Protein AF-A0A3D1CTZ8-F1 (afdb_monomer_lite)

Radius of gyration: 15.52 Å; chains: 1; bounding box: 36×30×38 Å

Secondary structure (DSSP, 8-state):
-HHHHHTTT-EEEES---TTS----HHHHHHH-S--GGGTTSSSHHHHHHHHHHHTT--EEEETT--------SS--TT-HHHHHHHHHHHHHHHHHHTS------PPP-

Foldseek 3Di:
DVFLVVQPPHKDWDLFDDPPDDDDDPVLCVVQPAFDCVLPLDDCSRVVSSVSCVVVVHIDIDRRNDDDDDPPDPSDPPPDPVNVVSNVVSQVVNCVVVVHHDDDDDDDDD

pLDDT: mean 92.41, std 7.87, range [59.47, 98.31]

Sequence (110 aa):
ADYTYAHWGETLELRNIAAFAWIVTKKIYQKLGGFDERFGKGLFEDDDYCFRVKKAGLSIFCAEDVFIHHYGGASTNWGSPEFQALFNKNKAEFEKKWQTKWIPHQYRKK

Structure (mmCIF, N/CA/C/O backbone):
data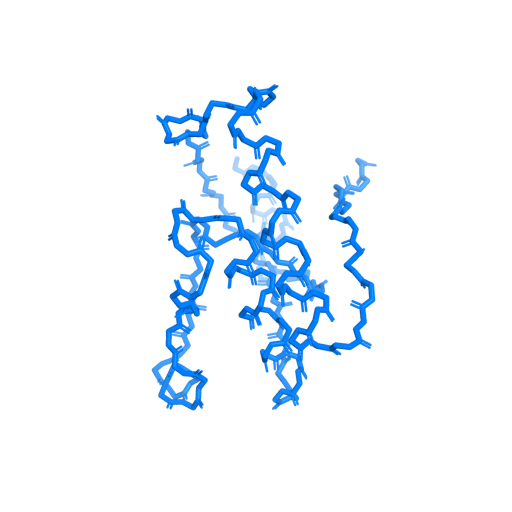_AF-A0A3D1CTZ8-F1
#
_entry.id   AF-A0A3D1CTZ8-F1
#
loop_
_atom_site.group_PDB
_atom_site.id
_atom_site.type_symbol
_atom_site.label_atom_id
_atom_site.label_alt_id
_atom_site.label_comp_id
_atom_site.label_asym_id
_atom_site.label_entity_id
_atom_site.label_seq_id
_atom_site.pdbx_PDB_ins_code
_atom_site.Cartn_x
_atom_site.Cartn_y
_atom_site.Cartn_z
_atom_site.occupancy
_atom_site.B_iso_or_equiv
_atom_site.auth_seq_id
_atom_site.auth_comp_id
_atom_site.auth_asym_id
_atom_site.auth_atom_id
_atom_site.pdbx_PDB_model_num
ATOM 1 N N . ALA A 1 1 ? 17.849 3.750 -16.197 1.00 64.56 1 ALA A N 1
ATOM 2 C CA . ALA A 1 1 ? 17.221 3.112 -17.368 1.00 64.56 1 ALA A CA 1
ATOM 3 C C . ALA A 1 1 ? 17.625 1.642 -17.465 1.00 64.56 1 ALA A C 1
ATOM 5 O O . ALA A 1 1 ? 16.789 0.822 -17.806 1.00 64.56 1 ALA A O 1
ATOM 6 N N . ASP A 1 2 ? 18.860 1.301 -17.092 1.00 87.56 2 ASP A N 1
ATOM 7 C CA . ASP A 1 2 ? 19.381 -0.072 -17.159 1.00 87.56 2 ASP A CA 1
ATOM 8 C C . ASP A 1 2 ? 18.516 -1.097 -16.414 1.00 87.56 2 ASP A C 1
ATOM 10 O O . ASP A 1 2 ? 18.222 -2.145 -16.973 1.00 87.56 2 ASP A O 1
ATOM 14 N N . TYR A 1 3 ? 18.025 -0.768 -15.210 1.00 89.38 3 TYR A N 1
ATOM 15 C CA . TYR A 1 3 ? 17.127 -1.653 -14.456 1.00 89.38 3 TYR A CA 1
ATOM 16 C C . TYR A 1 3 ? 15.825 -1.943 -15.216 1.00 89.38 3 TYR A C 1
ATOM 18 O O . TYR A 1 3 ? 15.523 -3.088 -15.522 1.00 89.38 3 TYR A O 1
ATOM 26 N N . THR A 1 4 ? 15.078 -0.900 -15.583 1.00 93.50 4 THR A N 1
ATOM 27 C CA . THR A 1 4 ? 13.774 -1.053 -16.246 1.00 93.50 4 THR A CA 1
ATOM 28 C C . THR A 1 4 ? 13.879 -1.775 -17.588 1.00 93.50 4 THR A C 1
ATOM 30 O O . THR A 1 4 ? 13.001 -2.556 -17.926 1.00 93.50 4 THR A O 1
ATOM 33 N N . TYR A 1 5 ? 14.958 -1.550 -18.349 1.00 93.44 5 TYR A N 1
ATOM 34 C CA . TYR A 1 5 ? 15.185 -2.278 -19.599 1.00 93.44 5 TYR A CA 1
ATOM 35 C C . TYR A 1 5 ? 15.567 -3.742 -19.369 1.00 93.44 5 TYR A C 1
ATOM 37 O O . TYR A 1 5 ? 15.116 -4.604 -20.119 1.00 93.44 5 TYR A O 1
ATOM 45 N N . ALA A 1 6 ? 16.375 -4.033 -18.345 1.00 96.00 6 ALA A N 1
ATOM 46 C CA . ALA A 1 6 ? 16.764 -5.401 -18.011 1.00 96.00 6 ALA A CA 1
ATOM 47 C C . ALA A 1 6 ? 15.579 -6.261 -17.540 1.00 96.00 6 ALA A C 1
ATOM 49 O O . ALA A 1 6 ? 15.609 -7.470 -17.734 1.00 96.00 6 ALA A O 1
ATOM 50 N N . HIS A 1 7 ? 14.544 -5.636 -16.974 1.00 95.75 7 HIS A N 1
ATOM 51 C CA . HIS A 1 7 ? 13.362 -6.297 -16.418 1.00 95.75 7 HIS A CA 1
ATOM 52 C C . HIS A 1 7 ? 12.097 -6.109 -17.277 1.00 95.75 7 HIS A C 1
ATOM 54 O O . HIS A 1 7 ? 10.979 -6.122 -16.760 1.00 95.75 7 HIS A O 1
ATOM 60 N N . TRP A 1 8 ? 12.252 -5.912 -18.591 1.00 96.56 8 TRP A N 1
ATOM 61 C CA . TRP A 1 8 ? 11.133 -5.676 -19.510 1.00 96.56 8 TRP A CA 1
ATOM 62 C C . TRP A 1 8 ? 10.053 -6.768 -19.423 1.00 96.56 8 TRP A C 1
ATOM 64 O O . TRP A 1 8 ? 10.321 -7.942 -19.687 1.00 96.56 8 TRP A O 1
ATOM 74 N N . GLY A 1 9 ? 8.813 -6.377 -19.106 1.00 95.94 9 GLY A N 1
ATOM 75 C CA . GLY A 1 9 ? 7.678 -7.291 -18.959 1.00 95.94 9 GLY A CA 1
ATOM 76 C C . GLY A 1 9 ? 7.679 -8.137 -17.679 1.00 95.94 9 GLY A C 1
ATOM 77 O O . GLY A 1 9 ? 6.762 -8.941 -17.487 1.00 95.94 9 GLY A O 1
ATOM 78 N N . GLU A 1 10 ? 8.667 -7.978 -16.797 1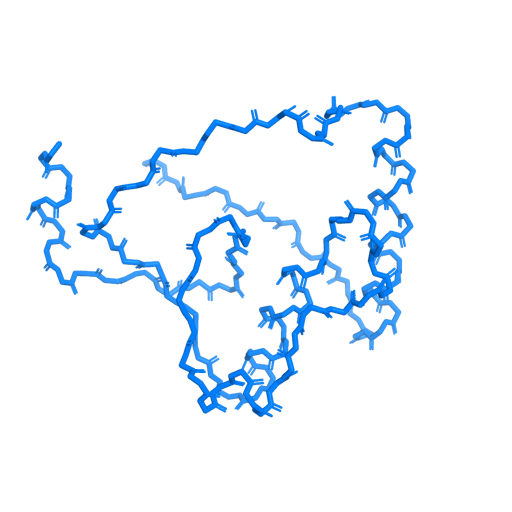.00 97.25 10 GLU A N 1
ATOM 79 C CA . GLU A 1 10 ? 8.696 -8.675 -15.516 1.00 97.25 10 GLU A CA 1
ATOM 80 C C . GLU A 1 10 ? 7.737 -8.039 -14.507 1.00 97.25 10 GLU A C 1
ATOM 82 O O . GLU A 1 10 ? 7.500 -6.827 -14.471 1.00 97.25 10 GLU A O 1
ATOM 87 N N . THR A 1 11 ? 7.182 -8.888 -13.645 1.00 96.81 11 THR A N 1
ATOM 88 C CA . THR A 1 11 ? 6.301 -8.457 -12.564 1.00 96.81 11 THR A CA 1
ATOM 89 C C . THR A 1 11 ? 6.679 -9.137 -11.262 1.00 96.81 11 THR A C 1
ATOM 91 O O . THR A 1 11 ? 7.057 -10.308 -11.238 1.00 96.81 11 THR A O 1
ATOM 94 N N . LEU A 1 12 ? 6.520 -8.409 -10.161 1.00 94.06 12 LEU A N 1
ATOM 95 C CA . LEU A 1 12 ? 6.639 -8.951 -8.816 1.00 94.06 12 LEU A CA 1
ATOM 96 C C . LEU A 1 12 ? 5.266 -9.003 -8.162 1.00 94.06 12 LEU A C 1
ATOM 98 O O . LEU A 1 12 ? 4.630 -7.966 -7.963 1.00 94.06 12 LEU A O 1
ATOM 102 N N . GLU A 1 13 ? 4.820 -10.199 -7.779 1.00 95.69 13 GLU A N 1
ATOM 103 C CA . GLU A 1 13 ? 3.615 -10.331 -6.964 1.00 95.69 13 GLU A CA 1
ATOM 104 C C . GLU A 1 13 ? 3.871 -9.830 -5.540 1.00 95.69 13 GLU A C 1
ATOM 106 O O . GLU A 1 13 ? 4.847 -10.197 -4.884 1.00 95.69 13 GLU A O 1
ATOM 111 N N . LEU A 1 14 ? 2.949 -9.010 -5.041 1.00 94.56 14 LEU A N 1
ATOM 112 C CA . LEU A 1 14 ? 3.019 -8.418 -3.716 1.00 94.56 14 LEU A CA 1
ATOM 113 C C . LEU A 1 14 ? 1.807 -8.802 -2.863 1.00 94.56 14 LEU A C 1
ATOM 115 O O . LEU A 1 14 ? 0.707 -9.098 -3.346 1.00 94.56 14 LEU A O 1
ATOM 119 N N . ARG A 1 15 ? 2.009 -8.761 -1.542 1.00 93.12 15 ARG A N 1
ATOM 120 C CA . ARG A 1 15 ? 0.917 -8.810 -0.559 1.00 93.12 15 ARG A CA 1
ATOM 121 C C . ARG A 1 15 ? 0.191 -7.468 -0.483 1.00 93.12 15 ARG A C 1
ATOM 123 O O . ARG A 1 15 ? -1.032 -7.436 -0.392 1.00 93.12 15 ARG A O 1
ATOM 130 N N . ASN A 1 16 ? 0.963 -6.392 -0.493 1.00 92.88 16 ASN A N 1
ATOM 131 C CA . ASN A 1 16 ? 0.524 -5.014 -0.370 1.00 92.88 16 ASN A CA 1
ATOM 132 C C . ASN A 1 16 ? 1.513 -4.119 -1.126 1.00 92.88 16 ASN A C 1
ATOM 134 O O . ASN A 1 16 ? 2.668 -4.489 -1.330 1.00 92.88 16 ASN A O 1
ATOM 138 N N . ILE A 1 17 ? 1.052 -2.947 -1.527 1.00 92.88 17 ILE A N 1
ATOM 139 C CA . ILE A 1 17 ? 1.838 -1.910 -2.194 1.00 92.88 17 ILE A CA 1
ATOM 140 C C . ILE A 1 17 ? 1.344 -0.564 -1.639 1.00 92.88 17 ILE A C 1
ATOM 142 O O . ILE A 1 17 ? 0.299 -0.546 -0.995 1.00 92.88 17 ILE A O 1
ATOM 146 N N . ALA A 1 18 ? 2.101 0.524 -1.796 1.00 90.81 18 ALA A N 1
ATOM 147 C CA . ALA A 1 18 ? 1.708 1.860 -1.330 1.00 90.81 18 ALA A CA 1
ATOM 148 C C . ALA A 1 18 ? 0.990 2.637 -2.442 1.00 90.81 18 ALA A C 1
ATOM 150 O O . ALA A 1 18 ? 1.482 2.654 -3.572 1.00 90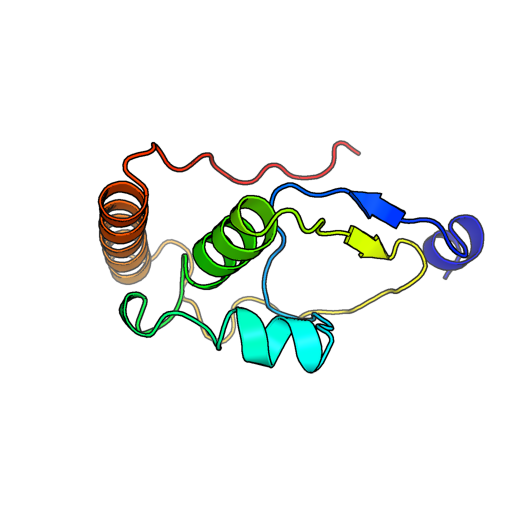.81 18 ALA A O 1
ATOM 151 N N . ALA A 1 19 ? -0.140 3.285 -2.143 1.00 89.75 19 ALA A N 1
ATOM 152 C CA . ALA A 1 19 ? -1.079 3.832 -3.141 1.00 89.75 19 ALA A CA 1
ATOM 153 C C . ALA A 1 19 ? -0.682 5.140 -3.841 1.00 89.75 19 ALA A C 1
ATOM 155 O O . ALA A 1 19 ? -1.548 5.876 -4.309 1.00 89.75 19 ALA A O 1
ATOM 156 N N . PHE A 1 20 ? 0.614 5.431 -3.971 1.00 90.25 20 PHE A N 1
ATOM 157 C CA . PHE A 1 20 ? 1.064 6.664 -4.626 1.00 90.25 20 PHE A CA 1
ATOM 158 C C . PHE A 1 20 ? 0.926 6.622 -6.157 1.00 90.25 20 PHE A C 1
ATOM 160 O O . PHE A 1 20 ? 0.719 7.663 -6.775 1.00 90.25 20 PHE A O 1
ATOM 167 N N . ALA A 1 21 ? 1.042 5.444 -6.783 1.00 93.44 21 ALA A N 1
ATOM 168 C CA . ALA A 1 21 ? 0.903 5.300 -8.232 1.00 93.44 21 ALA A CA 1
ATOM 169 C C . ALA A 1 21 ? 0.466 3.886 -8.633 1.00 93.44 21 ALA A C 1
ATOM 171 O O . ALA A 1 21 ? 1.297 3.009 -8.867 1.00 93.44 21 ALA A O 1
ATOM 172 N N . TRP A 1 22 ? -0.847 3.665 -8.724 1.00 94.81 22 TRP A N 1
ATOM 173 C CA . TRP A 1 22 ? -1.431 2.395 -9.166 1.00 94.81 22 TRP A CA 1
ATOM 174 C C . TRP A 1 22 ? -2.316 2.566 -10.387 1.00 94.81 22 TRP A C 1
ATOM 176 O O . TRP A 1 22 ? -2.864 3.634 -10.651 1.00 94.81 22 TRP A O 1
ATOM 186 N N . ILE A 1 23 ? -2.539 1.447 -11.065 1.00 95.62 23 ILE A N 1
ATOM 187 C CA . ILE A 1 23 ? -3.577 1.303 -12.073 1.00 95.62 23 ILE A CA 1
ATOM 188 C C . ILE A 1 23 ? -4.483 0.159 -11.629 1.00 95.62 23 ILE A C 1
ATOM 190 O O . ILE A 1 23 ? -4.021 -0.927 -11.285 1.00 95.62 23 ILE A O 1
ATOM 194 N N . VAL A 1 24 ? -5.792 0.400 -11.653 1.00 95.38 24 VAL A N 1
ATOM 195 C CA . VAL A 1 24 ? -6.815 -0.625 -11.437 1.00 95.38 24 VAL A CA 1
ATOM 196 C C . VAL A 1 24 ? -7.793 -0.585 -12.599 1.00 95.38 24 VAL A C 1
ATOM 198 O O . VAL A 1 24 ? -8.103 0.480 -13.135 1.00 95.38 24 VAL A O 1
ATOM 201 N N . THR A 1 25 ? -8.309 -1.740 -13.010 1.00 97.06 25 THR A N 1
ATOM 202 C CA . THR A 1 25 ? -9.325 -1.753 -14.067 1.00 97.06 25 THR A CA 1
ATOM 203 C C . THR A 1 25 ? -10.635 -1.167 -13.543 1.00 97.06 25 THR A C 1
ATOM 205 O O . THR A 1 25 ? -10.995 -1.360 -12.379 1.00 97.06 25 THR A O 1
ATOM 208 N N . LYS A 1 26 ? -11.416 -0.528 -14.422 1.00 97.75 26 LYS A N 1
ATOM 209 C CA . LYS A 1 26 ? -12.761 -0.032 -14.081 1.00 97.75 26 LYS A CA 1
ATOM 210 C C . LYS A 1 26 ? -13.640 -1.126 -13.465 1.00 97.75 26 LYS A C 1
ATOM 212 O O . LYS A 1 26 ? -14.357 -0.859 -12.509 1.00 97.75 26 LYS A O 1
ATOM 217 N N . LYS A 1 27 ? -13.543 -2.364 -13.966 1.00 98.00 27 LYS A N 1
ATOM 218 C CA . LYS A 1 27 ? -14.266 -3.530 -13.434 1.00 98.00 27 LYS A CA 1
ATOM 219 C C . LYS A 1 27 ? -13.884 -3.832 -11.981 1.00 98.00 27 LYS A C 1
ATOM 221 O O . LYS A 1 27 ? -14.765 -4.085 -11.165 1.00 98.00 27 LYS A O 1
ATOM 226 N N . ILE A 1 28 ? -12.589 -3.808 -11.654 1.00 97.31 28 ILE A N 1
ATOM 227 C CA . ILE A 1 28 ? -12.112 -4.009 -10.276 1.00 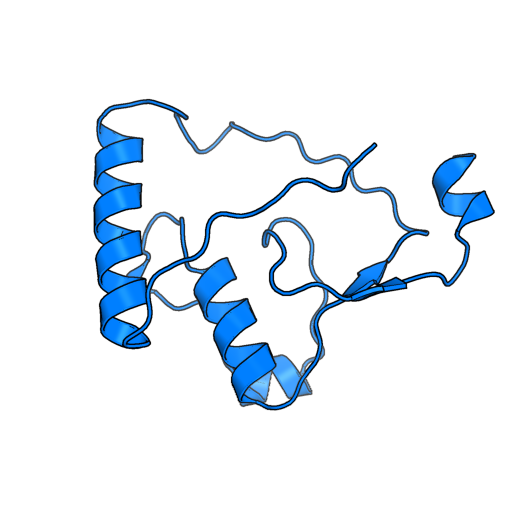97.31 28 ILE A CA 1
ATOM 228 C C . ILE A 1 28 ? -12.589 -2.860 -9.387 1.00 97.31 28 ILE A C 1
ATOM 230 O O . ILE A 1 28 ? -13.144 -3.119 -8.322 1.00 97.31 28 ILE A O 1
ATOM 234 N N . TYR A 1 29 ? -12.460 -1.615 -9.848 1.00 97.00 29 TYR A N 1
ATOM 235 C CA . TYR A 1 29 ? -12.914 -0.447 -9.096 1.00 97.00 29 TYR A CA 1
ATOM 236 C C . TYR A 1 29 ? -14.424 -0.475 -8.825 1.00 97.00 29 TYR A C 1
ATOM 238 O O . TYR A 1 29 ? -14.850 -0.260 -7.699 1.00 97.00 29 TYR A O 1
ATOM 246 N N . GLN A 1 30 ? -15.248 -0.825 -9.815 1.00 97.56 30 GLN A N 1
ATOM 247 C CA . GLN A 1 30 ? -16.698 -0.970 -9.635 1.00 97.56 30 GLN A CA 1
ATOM 248 C C . GLN A 1 30 ? -17.065 -2.101 -8.665 1.00 97.56 30 GLN A C 1
ATOM 250 O O . GLN A 1 30 ? -18.059 -1.991 -7.954 1.00 97.56 30 GLN A O 1
ATOM 255 N N . LYS A 1 31 ? -16.275 -3.182 -8.626 1.00 97.56 31 LYS A N 1
ATOM 256 C CA . LYS A 1 31 ? -16.495 -4.309 -7.710 1.00 97.56 31 LYS A CA 1
ATOM 257 C C . LYS A 1 31 ? -16.086 -3.980 -6.273 1.00 97.56 31 LYS A C 1
ATOM 259 O O . LYS A 1 31 ? -16.765 -4.400 -5.344 1.00 97.56 31 LYS A O 1
ATOM 264 N N . LEU A 1 32 ? -14.946 -3.314 -6.088 1.00 97.81 32 LEU A N 1
ATOM 265 C CA . LEU A 1 32 ? -14.349 -3.107 -4.765 1.00 97.81 32 LEU A CA 1
ATOM 266 C C . LEU A 1 32 ? -14.670 -1.738 -4.163 1.00 97.81 32 LEU A C 1
ATOM 268 O O . LEU A 1 32 ? -14.602 -1.604 -2.945 1.00 97.81 32 LEU A O 1
ATOM 272 N N . GLY A 1 33 ? -15.033 -0.749 -4.978 1.00 97.00 33 GLY A N 1
ATOM 273 C CA . GLY A 1 33 ? -15.186 0.647 -4.579 1.00 97.00 33 GLY A CA 1
ATOM 274 C C . GLY A 1 33 ? -13.848 1.381 -4.478 1.00 97.00 33 GLY A C 1
ATOM 275 O O . GLY A 1 33 ? -12.810 0.887 -4.926 1.00 97.00 33 GLY A O 1
ATOM 276 N N . GLY A 1 34 ? -13.885 2.574 -3.882 1.00 95.94 34 GLY A N 1
ATOM 277 C CA . GLY A 1 34 ? -12.705 3.389 -3.590 1.00 95.94 34 GLY A CA 1
ATOM 278 C C . GLY A 1 34 ? -11.996 2.998 -2.292 1.00 95.94 34 GLY A C 1
ATOM 279 O O . GLY A 1 34 ? -12.161 1.888 -1.770 1.00 95.94 34 GLY A O 1
ATOM 280 N N . PHE A 1 35 ? -11.188 3.922 -1.775 1.00 96.50 35 PHE A N 1
ATOM 281 C CA . PHE A 1 35 ? -10.602 3.809 -0.443 1.00 96.50 35 PHE A CA 1
ATOM 282 C C . PHE A 1 35 ? -11.664 3.925 0.647 1.00 96.50 35 PHE A C 1
ATOM 284 O O . PHE A 1 35 ? -12.740 4.479 0.439 1.00 96.50 35 PHE A O 1
ATOM 291 N N . ASP A 1 36 ? -11.362 3.343 1.800 1.00 96.81 36 ASP A N 1
ATOM 292 C CA . ASP A 1 36 ? -12.261 3.369 2.942 1.00 96.81 36 ASP A CA 1
ATOM 293 C C . ASP A 1 36 ? -12.063 4.661 3.739 1.00 96.81 36 ASP A C 1
ATOM 295 O O . ASP A 1 36 ? -11.014 4.881 4.344 1.00 96.81 36 ASP A O 1
ATOM 299 N N . GLU A 1 37 ? -13.080 5.518 3.750 1.00 96.06 37 GLU A N 1
ATOM 300 C CA . GLU A 1 37 ? -13.006 6.850 4.362 1.00 96.06 37 GLU A CA 1
ATOM 301 C C . GLU A 1 37 ? -12.782 6.817 5.883 1.00 96.06 37 GLU A C 1
ATOM 303 O O . GLU A 1 37 ? -12.388 7.826 6.470 1.00 96.06 37 GLU A O 1
ATOM 308 N N . ARG A 1 38 ? -12.948 5.656 6.536 1.00 95.56 38 ARG A N 1
ATOM 309 C CA . ARG A 1 38 ? -12.641 5.479 7.966 1.00 95.56 38 ARG A CA 1
ATOM 310 C C . ARG A 1 38 ? -11.203 5.848 8.330 1.00 95.56 38 ARG A C 1
ATOM 312 O O . ARG A 1 38 ? -10.966 6.286 9.455 1.00 95.56 38 ARG A O 1
ATOM 319 N N . PHE A 1 39 ? -10.261 5.700 7.397 1.00 94.94 39 PHE A N 1
ATOM 320 C CA . PHE A 1 39 ? -8.848 6.030 7.610 1.00 94.94 39 PHE A CA 1
ATOM 321 C C . PHE A 1 39 ? -8.548 7.536 7.492 1.00 94.94 39 PHE A C 1
ATOM 323 O O . PHE A 1 39 ? -7.473 7.996 7.882 1.00 94.94 39 PHE A O 1
ATOM 330 N N . GLY A 1 40 ? -9.519 8.343 7.053 1.00 89.88 40 GLY A N 1
ATOM 331 C CA . GLY A 1 40 ? -9.477 9.801 7.122 1.00 89.88 40 GLY A CA 1
ATOM 332 C C . GLY A 1 40 ? -8.289 10.418 6.383 1.00 89.88 40 GLY A C 1
ATOM 333 O O . GLY A 1 40 ? -8.261 10.453 5.160 1.00 89.88 40 GLY A O 1
ATOM 334 N N . LYS A 1 41 ? -7.316 10.946 7.140 1.00 85.56 41 LYS A N 1
ATOM 335 C CA . LYS A 1 41 ? -6.157 11.691 6.610 1.00 85.56 41 LYS A CA 1
ATOM 336 C C . LYS A 1 41 ? -5.075 10.801 5.969 1.00 85.56 41 LYS A C 1
ATOM 338 O O . LYS A 1 41 ? -4.041 11.328 5.568 1.00 85.56 41 LYS A O 1
ATOM 343 N N . GLY A 1 42 ? -5.307 9.491 5.893 1.00 86.31 42 GLY A N 1
ATOM 344 C CA . GLY A 1 42 ? -4.392 8.497 5.331 1.00 86.31 42 GLY A CA 1
ATOM 345 C C . GLY A 1 42 ? -3.803 7.569 6.392 1.00 86.31 42 GLY A C 1
ATOM 346 O O . GLY A 1 42 ? -4.094 7.712 7.580 1.00 86.31 42 GLY A O 1
ATOM 347 N N . LEU A 1 43 ? -2.930 6.664 5.947 1.00 91.56 43 LEU A N 1
ATOM 348 C CA . LEU A 1 43 ? -2.453 5.469 6.650 1.00 91.56 43 LEU A CA 1
ATOM 349 C C . LEU A 1 43 ? -3.534 4.381 6.730 1.00 91.56 43 LEU A C 1
ATOM 351 O O . LEU A 1 43 ? -4.576 4.589 7.353 1.00 91.56 43 LEU A O 1
ATOM 355 N N . PHE A 1 44 ? -3.201 3.185 6.233 1.00 96.31 44 PHE A N 1
ATOM 356 C CA . PHE A 1 44 ? -4.008 1.953 6.210 1.00 96.31 44 PHE A CA 1
ATOM 357 C C . PHE A 1 44 ? -5.138 1.886 5.169 1.00 96.31 44 PHE A C 1
ATOM 359 O O . PHE A 1 44 ? -5.732 0.819 4.999 1.00 96.31 44 PHE A O 1
ATOM 366 N N . GLU A 1 45 ? -5.433 2.957 4.431 1.00 96.56 45 GLU A N 1
ATOM 367 C CA . GLU A 1 45 ? -6.413 2.922 3.339 1.00 96.56 45 GLU A CA 1
ATOM 368 C C . GLU A 1 45 ? -5.976 2.025 2.176 1.00 96.56 45 GLU A C 1
ATOM 370 O O . GLU A 1 45 ? -6.799 1.343 1.557 1.00 96.56 45 GLU A O 1
ATOM 375 N N . ASP A 1 46 ? -4.674 1.998 1.911 1.00 96.00 46 ASP A N 1
ATOM 376 C CA . ASP A 1 46 ? -4.031 1.183 0.895 1.00 96.00 46 ASP A CA 1
ATOM 377 C C . ASP A 1 46 ? -3.840 -0.263 1.372 1.00 96.00 46 ASP A C 1
ATOM 379 O O . ASP A 1 46 ? -4.175 -1.187 0.629 1.00 96.00 46 ASP A O 1
ATOM 383 N N . ASP A 1 47 ? -3.442 -0.477 2.633 1.00 97.25 47 ASP A N 1
ATOM 384 C CA . ASP A 1 47 ? -3.470 -1.796 3.286 1.00 97.25 47 ASP A CA 1
ATOM 385 C C . ASP A 1 47 ? -4.865 -2.435 3.196 1.00 97.25 47 ASP A C 1
ATOM 387 O O . ASP A 1 47 ? -5.002 -3.605 2.821 1.00 97.25 47 ASP A O 1
ATOM 391 N N . ASP A 1 48 ? -5.916 -1.669 3.503 1.00 97.81 48 ASP A N 1
ATOM 392 C CA . ASP A 1 48 ? -7.303 -2.113 3.397 1.00 97.81 48 ASP A CA 1
ATOM 393 C C . ASP A 1 48 ? -7.696 -2.474 1.965 1.00 97.81 48 ASP A C 1
ATOM 395 O O . ASP A 1 48 ? -8.321 -3.515 1.729 1.00 97.81 48 ASP A O 1
ATOM 399 N N . TYR A 1 49 ? -7.330 -1.626 1.002 1.00 97.69 49 TYR A N 1
ATOM 400 C CA . TYR A 1 49 ? -7.617 -1.875 -0.403 1.00 97.69 49 TYR A CA 1
ATOM 401 C C . TYR A 1 49 ? -6.921 -3.150 -0.886 1.00 97.69 49 TYR A C 1
ATOM 403 O O . TYR A 1 49 ? -7.565 -4.017 -1.479 1.00 97.69 49 TYR A O 1
ATOM 411 N N . CYS A 1 50 ? -5.632 -3.321 -0.574 1.00 97.12 50 CYS A N 1
ATOM 412 C CA . CYS A 1 50 ? -4.882 -4.533 -0.895 1.00 97.12 50 CYS A CA 1
ATOM 413 C C . CYS A 1 50 ? -5.516 -5.779 -0.258 1.00 97.12 50 CYS A C 1
ATOM 415 O O . CYS A 1 50 ? -5.642 -6.819 -0.912 1.00 97.12 50 CYS A O 1
ATOM 417 N N . PHE A 1 51 ? -5.985 -5.674 0.989 1.00 97.50 51 PHE A N 1
ATOM 418 C CA . PHE A 1 51 ? -6.673 -6.771 1.663 1.00 97.50 51 PHE A CA 1
ATOM 419 C C . PHE A 1 51 ? -7.993 -7.137 0.965 1.00 97.50 51 PHE A C 1
ATOM 421 O O . PHE A 1 51 ? -8.263 -8.320 0.742 1.00 97.50 51 PHE A O 1
ATOM 428 N N . ARG A 1 52 ? -8.791 -6.142 0.541 1.00 97.81 52 ARG A N 1
ATOM 429 C CA . ARG A 1 52 ? -10.013 -6.354 -0.261 1.00 97.81 52 ARG A CA 1
ATOM 430 C C . ARG A 1 52 ? -9.724 -7.015 -1.603 1.00 97.81 52 ARG A C 1
ATOM 432 O O . ARG A 1 52 ? -10.436 -7.945 -1.977 1.00 97.81 52 ARG A O 1
ATOM 439 N N . VAL A 1 53 ? -8.681 -6.571 -2.306 1.00 97.81 53 VAL A N 1
ATOM 440 C CA . VAL A 1 53 ? -8.237 -7.167 -3.576 1.00 97.81 53 VAL A CA 1
ATOM 441 C C . VAL A 1 53 ? -7.932 -8.655 -3.380 1.00 97.81 53 VAL A C 1
ATOM 443 O O . VAL A 1 53 ? -8.525 -9.493 -4.061 1.00 97.81 53 VAL A O 1
ATOM 446 N N . LYS A 1 54 ? -7.107 -9.007 -2.385 1.00 97.00 54 LYS A N 1
ATOM 447 C CA . LYS A 1 54 ? -6.755 -10.409 -2.095 1.00 97.00 54 LYS A CA 1
ATOM 448 C C . LYS A 1 54 ? -7.969 -11.237 -1.651 1.00 97.00 54 LYS A C 1
ATOM 450 O O . LYS A 1 54 ? -8.160 -12.346 -2.145 1.00 97.00 54 LYS A O 1
ATOM 455 N N . LYS A 1 55 ? -8.849 -10.700 -0.794 1.00 96.81 55 LYS A N 1
ATOM 456 C CA . LYS A 1 55 ? -10.112 -11.364 -0.396 1.00 96.81 55 LYS A CA 1
ATOM 457 C C . LYS A 1 55 ? -11.062 -11.604 -1.572 1.00 96.81 55 LYS A C 1
ATOM 459 O O . LYS A 1 55 ? -11.834 -12.556 -1.536 1.00 96.81 55 LYS A O 1
ATOM 464 N N . ALA A 1 56 ? -10.996 -10.775 -2.611 1.00 97.56 56 ALA A N 1
ATOM 465 C CA . ALA A 1 56 ? -11.778 -10.936 -3.832 1.00 97.56 56 ALA A CA 1
ATOM 466 C C . ALA A 1 56 ? -11.176 -11.943 -4.833 1.00 97.56 56 ALA A C 1
ATOM 468 O O . ALA A 1 56 ? -11.715 -12.060 -5.939 1.00 97.56 56 ALA A O 1
ATOM 469 N N . GLY A 1 57 ? -10.092 -12.639 -4.463 1.00 97.50 57 GLY A N 1
ATOM 470 C CA . GLY A 1 57 ? -9.391 -13.609 -5.309 1.00 97.50 57 GLY A CA 1
ATOM 471 C C . GLY A 1 57 ? -8.532 -12.966 -6.400 1.00 97.50 57 GLY A C 1
ATOM 472 O O . GLY A 1 57 ? -8.286 -13.595 -7.423 1.00 97.50 57 GLY A O 1
ATOM 473 N N . LEU A 1 58 ? -8.134 -11.703 -6.224 1.00 97.69 58 LEU A N 1
ATOM 474 C CA . LEU A 1 58 ? -7.318 -10.954 -7.178 1.00 97.69 58 LEU A CA 1
ATOM 475 C C . LEU A 1 58 ? -5.879 -10.816 -6.667 1.00 97.69 58 LEU A C 1
ATOM 477 O O . LEU A 1 58 ? -5.631 -10.802 -5.459 1.00 97.69 58 LEU A O 1
ATOM 481 N N . SER A 1 59 ? -4.940 -10.652 -7.595 1.00 97.19 59 SER A N 1
ATOM 482 C CA . SER A 1 59 ? -3.522 -10.443 -7.292 1.00 97.19 59 SER A CA 1
ATOM 483 C C . SER A 1 59 ? -3.108 -8.981 -7.445 1.00 97.19 59 SER A C 1
ATOM 485 O O . SER A 1 59 ? -3.790 -8.174 -8.077 1.00 97.19 59 SER A O 1
ATOM 487 N N . ILE A 1 60 ? -1.982 -8.649 -6.819 1.00 97.44 60 ILE A N 1
ATOM 488 C CA . ILE A 1 60 ? -1.374 -7.320 -6.801 1.00 97.44 60 ILE A CA 1
ATOM 489 C C . ILE A 1 60 ? 0.038 -7.499 -7.336 1.00 97.44 60 ILE A C 1
ATOM 491 O O . ILE A 1 60 ? 0.775 -8.332 -6.810 1.00 97.44 60 ILE A O 1
ATOM 495 N N . PHE A 1 61 ? 0.405 -6.720 -8.348 1.00 96.62 61 PHE A N 1
ATOM 496 C CA . PHE A 1 61 ? 1.708 -6.810 -8.993 1.00 96.62 61 PHE A CA 1
ATOM 497 C C . PHE A 1 61 ? 2.378 -5.440 -9.063 1.00 96.62 61 PHE A C 1
ATOM 499 O O . PHE A 1 61 ? 1.711 -4.427 -9.274 1.00 96.62 61 PHE A O 1
ATOM 506 N N . CYS A 1 62 ? 3.696 -5.432 -8.900 1.00 95.50 62 CYS A N 1
ATOM 507 C CA . CYS A 1 62 ? 4.567 -4.322 -9.263 1.00 95.50 62 CYS A CA 1
ATOM 508 C C . CYS A 1 62 ? 5.157 -4.611 -10.645 1.00 95.50 62 CYS A C 1
ATOM 510 O O . CYS A 1 62 ? 5.663 -5.712 -10.858 1.00 95.50 62 CYS A O 1
ATOM 512 N N . ALA A 1 63 ? 5.079 -3.652 -11.566 1.00 96.12 63 ALA A N 1
ATOM 513 C CA . ALA A 1 63 ? 5.753 -3.740 -12.859 1.00 96.12 63 ALA A CA 1
ATOM 514 C C . ALA A 1 63 ? 7.228 -3.354 -12.676 1.00 96.12 63 ALA A C 1
ATOM 516 O O . ALA A 1 63 ? 7.511 -2.281 -12.142 1.00 96.12 63 ALA A O 1
ATOM 517 N N . GLU A 1 64 ? 8.155 -4.232 -13.055 1.00 95.31 64 GLU A N 1
ATOM 518 C CA . GLU A 1 64 ? 9.602 -4.019 -12.853 1.00 95.31 64 GLU A CA 1
ATOM 519 C C . GLU A 1 64 ? 10.244 -3.188 -13.976 1.00 95.31 64 GLU A C 1
ATOM 521 O O . GLU A 1 64 ? 11.368 -2.702 -13.851 1.00 95.31 64 GLU A O 1
ATOM 526 N N . ASP A 1 65 ? 9.505 -2.971 -15.060 1.00 96.38 65 ASP A N 1
ATOM 527 C CA . ASP A 1 65 ? 9.903 -2.190 -16.229 1.00 96.38 65 ASP A CA 1
ATOM 528 C C . ASP A 1 65 ? 9.422 -0.730 -16.189 1.00 96.38 65 ASP A C 1
ATOM 530 O O . ASP A 1 65 ? 9.655 0.038 -17.125 1.00 96.38 65 ASP A O 1
ATOM 534 N N . VAL A 1 66 ? 8.808 -0.307 -15.079 1.00 94.12 66 VAL A N 1
ATOM 535 C CA . VAL A 1 66 ? 8.297 1.054 -14.879 1.00 94.12 66 VAL A CA 1
ATOM 536 C C . VAL A 1 66 ? 9.041 1.747 -13.740 1.00 94.12 66 VAL A C 1
ATOM 538 O O . VAL A 1 66 ? 9.065 1.278 -12.605 1.00 94.12 66 VAL A O 1
ATOM 541 N N . PHE A 1 67 ? 9.600 2.927 -14.021 1.00 93.25 67 PHE A N 1
ATOM 542 C CA . PHE A 1 67 ? 10.217 3.780 -13.006 1.00 93.25 67 PHE A CA 1
ATOM 543 C C . PHE A 1 67 ? 9.340 4.994 -12.695 1.00 93.25 67 PHE A C 1
ATOM 545 O O . PHE A 1 67 ? 9.009 5.777 -13.584 1.00 93.25 67 PHE A O 1
ATOM 552 N N . ILE A 1 68 ? 9.012 5.176 -11.415 1.00 91.81 68 ILE A N 1
ATOM 553 C CA . ILE A 1 68 ? 8.241 6.319 -10.918 1.00 91.81 68 ILE A CA 1
ATOM 554 C C . ILE A 1 68 ? 9.041 6.996 -9.812 1.00 91.81 68 ILE A C 1
ATOM 556 O O . ILE A 1 68 ? 9.345 6.388 -8.786 1.00 91.81 68 ILE A O 1
ATOM 560 N N . HIS A 1 69 ? 9.357 8.275 -10.010 1.00 90.62 69 HIS A N 1
ATOM 561 C CA . HIS A 1 69 ? 9.922 9.105 -8.955 1.00 90.62 69 HIS A CA 1
ATOM 562 C C . HIS A 1 69 ? 8.785 9.666 -8.098 1.00 90.62 69 HIS A C 1
ATOM 564 O O . HIS A 1 69 ? 7.919 10.378 -8.604 1.00 90.62 69 HIS A O 1
ATOM 570 N N . HIS A 1 70 ? 8.808 9.387 -6.796 1.00 88.00 70 HIS A N 1
ATOM 571 C CA . HIS A 1 70 ? 7.857 9.941 -5.838 1.00 88.00 70 HIS A CA 1
ATOM 572 C C . HIS A 1 70 ? 8.590 10.800 -4.801 1.00 88.00 70 HIS A C 1
ATOM 574 O O . HIS A 1 70 ? 9.391 10.293 -4.015 1.00 88.00 70 HIS A O 1
ATOM 580 N N . TYR A 1 71 ? 8.300 12.102 -4.790 1.00 85.88 71 TYR A N 1
ATOM 581 C CA . TYR A 1 71 ? 8.779 13.024 -3.760 1.00 85.88 71 TYR A CA 1
ATOM 582 C C . TYR A 1 71 ? 7.930 12.847 -2.494 1.00 85.88 71 TYR A C 1
ATOM 584 O O . TYR A 1 71 ? 6.882 13.470 -2.336 1.00 85.88 71 TYR A O 1
ATOM 592 N N . GLY A 1 72 ? 8.350 11.939 -1.613 1.00 76.31 72 GLY A N 1
ATOM 593 C CA . GLY A 1 72 ? 7.634 11.653 -0.369 1.00 76.31 72 GLY A CA 1
ATOM 594 C C . GLY A 1 72 ? 7.683 12.794 0.658 1.00 76.31 72 GLY A C 1
ATOM 595 O O . GLY A 1 72 ? 8.464 13.734 0.547 1.00 76.31 72 GLY A O 1
ATOM 596 N N . GLY A 1 73 ? 6.862 12.680 1.708 1.00 70.81 73 GLY A N 1
ATOM 597 C CA . GLY A 1 73 ? 7.002 13.477 2.937 1.00 70.81 73 GLY A CA 1
ATOM 598 C C . GLY A 1 73 ? 6.372 14.873 2.934 1.00 70.81 73 GLY A C 1
ATOM 599 O O . GLY A 1 73 ? 6.364 15.514 3.977 1.00 70.81 73 GLY A O 1
ATOM 600 N N . ALA A 1 74 ? 5.787 15.333 1.824 1.00 67.38 74 ALA A N 1
ATOM 601 C CA . ALA A 1 74 ? 5.165 16.661 1.763 1.00 67.38 74 ALA A CA 1
ATOM 602 C C . ALA A 1 74 ? 3.882 16.783 2.613 1.00 67.38 74 ALA A C 1
ATOM 604 O O . ALA A 1 74 ? 3.611 17.835 3.184 1.00 67.38 74 ALA A O 1
ATOM 605 N N . SER A 1 75 ? 3.094 15.709 2.717 1.00 68.00 75 SER A N 1
ATOM 606 C CA . SER A 1 75 ? 1.807 15.680 3.434 1.00 68.00 75 SER A CA 1
ATOM 607 C C . SER A 1 75 ? 1.876 15.032 4.819 1.00 68.00 75 SER A C 1
ATOM 609 O O . SER A 1 75 ? 0.877 15.002 5.537 1.00 68.00 75 SER A O 1
ATOM 611 N N . THR A 1 76 ? 3.028 14.475 5.197 1.00 72.25 76 THR A N 1
ATOM 612 C CA . THR A 1 76 ? 3.146 13.597 6.364 1.00 72.25 76 THR A CA 1
ATOM 613 C C . THR A 1 76 ? 4.368 13.982 7.181 1.00 72.25 76 THR A C 1
ATOM 615 O O . THR A 1 76 ? 5.501 13.814 6.734 1.00 72.25 76 THR A O 1
ATOM 618 N N . ASN A 1 77 ? 4.137 14.463 8.403 1.00 75.06 77 ASN A N 1
ATOM 619 C CA . ASN A 1 77 ? 5.201 14.763 9.356 1.00 75.06 77 ASN A CA 1
ATOM 620 C C . ASN A 1 77 ? 5.676 13.469 10.036 1.00 75.06 77 ASN A C 1
ATOM 622 O O . ASN A 1 77 ? 5.278 13.145 11.157 1.00 75.06 77 ASN A O 1
ATOM 626 N N . TRP A 1 78 ? 6.452 12.671 9.304 1.00 78.31 78 TRP A N 1
ATOM 627 C CA . TRP A 1 78 ? 6.907 11.357 9.753 1.00 78.31 78 TRP A CA 1
ATOM 628 C C . TRP A 1 78 ? 7.595 11.431 11.119 1.00 78.31 78 TRP A C 1
ATOM 630 O O . TRP A 1 78 ? 8.489 12.241 11.343 1.00 78.31 78 TRP A O 1
ATOM 640 N N . GLY A 1 79 ? 7.174 10.557 12.034 1.00 80.12 79 GLY A N 1
ATOM 641 C CA . GLY A 1 79 ? 7.743 10.465 13.380 1.00 80.12 79 GLY A CA 1
ATOM 642 C C . GLY A 1 79 ? 7.159 11.440 14.406 1.00 80.12 79 GLY A C 1
ATOM 643 O O . GLY A 1 79 ? 7.463 11.286 15.589 1.00 80.12 79 GLY A O 1
ATOM 644 N N . SER A 1 80 ? 6.289 12.376 14.008 1.00 89.19 80 SER A N 1
ATOM 645 C CA . SER A 1 80 ? 5.624 13.271 14.961 1.00 89.19 80 SER A CA 1
ATOM 646 C C . SER A 1 80 ? 4.649 12.520 15.886 1.00 89.19 80 SER A C 1
ATOM 648 O O . SER A 1 80 ? 4.145 11.448 15.520 1.00 89.19 80 SER A O 1
ATOM 650 N N . PRO A 1 81 ? 4.334 13.061 17.079 1.00 93.00 81 PRO A N 1
ATOM 651 C CA . PRO A 1 81 ? 3.323 12.482 17.964 1.00 93.00 81 PRO A CA 1
ATOM 652 C C . PRO A 1 81 ? 1.956 12.322 17.286 1.00 93.00 81 PRO A C 1
ATOM 654 O O . PRO A 1 81 ? 1.280 11.313 17.481 1.00 93.00 81 PRO A O 1
ATOM 657 N N . GLU A 1 82 ? 1.567 13.275 16.437 1.00 91.06 82 GLU A N 1
ATOM 658 C CA . GLU A 1 82 ? 0.309 13.244 15.685 1.00 91.06 82 GLU A CA 1
ATOM 659 C C . GLU A 1 82 ? 0.307 12.117 14.651 1.00 91.06 82 GLU A C 1
ATOM 661 O O . GLU A 1 82 ? -0.692 11.410 14.515 1.00 91.06 82 GLU A O 1
ATOM 666 N N . PHE A 1 83 ? 1.431 11.916 13.952 1.00 91.38 83 PHE A N 1
ATOM 667 C CA . PHE A 1 83 ? 1.598 10.795 13.033 1.00 91.38 83 PHE A CA 1
ATOM 668 C C . PHE A 1 83 ? 1.466 9.459 13.769 1.00 91.38 83 PHE A C 1
ATOM 670 O O . PHE A 1 83 ? 0.716 8.591 13.329 1.00 91.38 83 PHE A O 1
ATOM 677 N N . GLN A 1 84 ? 2.148 9.295 14.907 1.00 93.75 84 GLN A N 1
ATOM 678 C CA . GLN A 1 84 ? 2.076 8.057 15.688 1.00 93.75 84 GLN A CA 1
ATOM 679 C C . GLN A 1 84 ? 0.666 7.802 16.232 1.00 93.75 84 GLN A C 1
ATOM 681 O O . GLN A 1 84 ? 0.185 6.669 16.194 1.00 93.75 84 GLN A O 1
ATOM 686 N N . ALA A 1 85 ? -0.021 8.846 16.700 1.00 94.38 85 ALA A N 1
ATOM 687 C CA . ALA A 1 85 ? -1.403 8.746 17.152 1.00 94.38 85 ALA A CA 1
ATOM 688 C C . ALA A 1 85 ? -2.343 8.321 16.012 1.00 94.38 85 ALA A C 1
ATOM 690 O O . ALA A 1 85 ? -3.154 7.411 16.197 1.00 94.38 85 ALA A O 1
ATOM 691 N N . LEU A 1 86 ? -2.205 8.927 14.825 1.00 94.56 86 LEU A N 1
ATOM 692 C CA . LEU A 1 86 ? -2.981 8.557 13.639 1.00 94.56 86 LEU A CA 1
ATOM 693 C C . LEU A 1 86 ? -2.682 7.119 13.199 1.00 94.56 86 LEU A C 1
ATOM 695 O O . LEU A 1 86 ? -3.610 6.349 12.969 1.00 94.56 86 LEU A O 1
ATOM 699 N N . PHE A 1 87 ? -1.405 6.741 13.145 1.00 95.25 87 PHE A N 1
ATOM 700 C CA . PHE A 1 87 ? -0.968 5.394 12.795 1.00 95.25 87 PHE A CA 1
ATOM 701 C C . PHE A 1 87 ? -1.566 4.346 13.740 1.00 95.25 87 PHE A C 1
ATOM 703 O O . PHE A 1 87 ? -2.170 3.379 13.284 1.00 95.25 87 PHE A O 1
ATOM 710 N N . ASN A 1 88 ? -1.455 4.547 15.056 1.00 96.44 88 ASN A N 1
ATOM 711 C CA . ASN A 1 88 ? -1.976 3.606 16.050 1.00 96.44 88 ASN A CA 1
ATOM 712 C C . ASN A 1 88 ? -3.504 3.499 15.997 1.00 96.44 88 ASN A C 1
ATOM 714 O O . ASN A 1 88 ? -4.045 2.395 16.085 1.00 96.44 88 ASN A O 1
ATOM 718 N N . LYS A 1 89 ? -4.197 4.628 15.808 1.00 97.00 89 LYS A N 1
ATOM 719 C CA . LYS A 1 89 ? -5.650 4.657 15.618 1.00 97.00 89 LYS A CA 1
ATOM 720 C C . LYS A 1 89 ? -6.058 3.852 14.381 1.00 97.00 89 LYS A C 1
ATOM 722 O O . LYS A 1 89 ? -6.882 2.947 14.486 1.00 97.00 89 LYS A O 1
ATOM 727 N N . ASN A 1 90 ? -5.477 4.158 13.224 1.00 97.62 90 ASN A N 1
ATOM 728 C CA . ASN A 1 90 ? -5.852 3.526 11.960 1.00 97.62 90 ASN A CA 1
ATOM 729 C C . ASN A 1 90 ? -5.452 2.047 11.916 1.00 97.62 90 ASN A C 1
ATOM 731 O O . ASN A 1 90 ? -6.209 1.227 11.398 1.00 97.62 90 ASN A O 1
ATOM 735 N N . LYS A 1 91 ? -4.338 1.678 12.560 1.00 97.88 91 LYS A N 1
ATOM 736 C CA . LYS A 1 91 ? -3.974 0.280 12.796 1.00 97.88 91 LYS A CA 1
ATOM 737 C C . LYS A 1 91 ? -5.069 -0.460 13.559 1.00 97.88 91 LYS A C 1
ATOM 739 O O . LYS A 1 91 ? -5.497 -1.522 13.118 1.00 97.88 91 LYS A O 1
ATOM 744 N N . ALA A 1 92 ? -5.538 0.092 14.678 1.00 98.06 92 ALA A N 1
ATOM 745 C CA . ALA A 1 92 ? -6.586 -0.537 15.477 1.00 98.06 92 ALA A CA 1
ATOM 746 C C . ALA A 1 92 ? -7.898 -0.689 14.686 1.00 98.06 92 ALA A C 1
ATOM 748 O O . ALA A 1 92 ? -8.541 -1.735 14.765 1.00 98.06 92 ALA A O 1
ATOM 749 N N . GLU A 1 93 ? -8.270 0.309 13.877 1.00 98.12 93 GLU A N 1
ATOM 750 C CA . GLU A 1 93 ? -9.438 0.227 12.989 1.00 98.12 93 GLU A CA 1
ATOM 751 C C . GLU A 1 93 ? -9.282 -0.860 11.914 1.00 98.12 93 GLU A C 1
ATOM 753 O O . GLU A 1 93 ? -10.215 -1.633 11.681 1.00 98.12 93 GLU A O 1
ATOM 758 N N . PHE A 1 94 ? -8.100 -0.980 11.299 1.00 98.19 94 PHE A N 1
ATOM 759 C CA . PHE A 1 94 ? -7.797 -2.049 10.344 1.00 98.19 94 PHE A CA 1
ATOM 760 C C . PHE A 1 94 ? -7.898 -3.432 11.003 1.00 98.19 94 PHE A C 1
ATOM 762 O O . PHE A 1 94 ? -8.602 -4.313 10.502 1.00 98.19 94 PHE A O 1
ATOM 769 N N . GLU A 1 95 ? -7.232 -3.623 12.145 1.00 98.31 95 GLU A N 1
ATOM 770 C CA . GLU A 1 95 ? -7.206 -4.906 12.855 1.00 98.31 95 GLU A CA 1
ATOM 771 C C . GLU A 1 95 ? -8.608 -5.306 13.337 1.00 98.31 95 GLU A C 1
ATOM 773 O O . GLU A 1 95 ? -9.003 -6.466 13.211 1.00 98.31 95 GLU A O 1
ATOM 778 N N . LYS A 1 96 ? -9.408 -4.336 13.796 1.00 98.12 96 LYS A N 1
ATOM 779 C CA . LYS A 1 96 ? -10.815 -4.531 14.168 1.00 98.12 96 LYS A CA 1
ATOM 780 C C . LYS A 1 96 ? -11.690 -4.893 12.967 1.00 98.12 96 LYS A C 1
ATOM 782 O O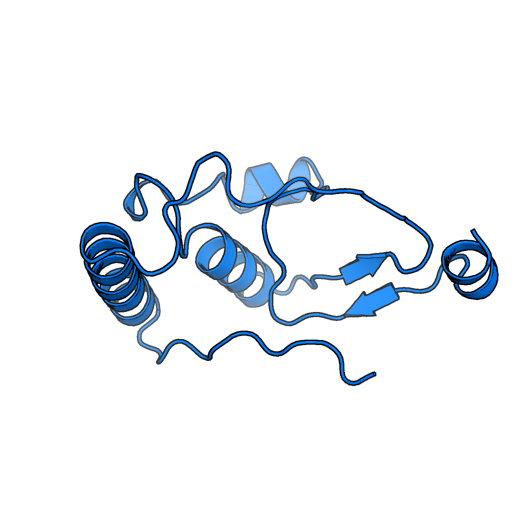 . LYS A 1 96 ? -12.522 -5.794 13.078 1.00 98.12 96 LYS A O 1
ATOM 787 N N . LYS A 1 97 ? -11.527 -4.216 11.825 1.00 97.69 97 LYS A N 1
ATOM 788 C CA . LYS A 1 97 ? -12.301 -4.488 10.601 1.00 97.69 97 LYS A CA 1
ATOM 789 C C . LYS A 1 97 ? -12.066 -5.910 10.096 1.00 97.69 97 LYS A C 1
ATOM 791 O O . LYS A 1 97 ? -13.017 -6.583 9.707 1.00 97.69 97 LYS A O 1
ATOM 796 N N . TRP A 1 98 ? -10.812 -6.353 10.096 1.00 97.44 98 TRP A N 1
ATOM 797 C CA . TRP A 1 98 ? -10.409 -7.611 9.467 1.00 97.44 98 TRP A CA 1
ATOM 798 C C . TRP A 1 98 ? -10.205 -8.771 10.439 1.00 97.44 98 TRP A C 1
ATOM 800 O O . TRP A 1 98 ? -9.964 -9.888 9.984 1.00 97.44 98 TRP A O 1
ATOM 810 N N . GLN A 1 99 ? -10.317 -8.523 11.748 1.00 97.69 99 GLN A N 1
ATOM 811 C CA . GLN A 1 99 ? -10.106 -9.516 12.808 1.00 97.69 99 GLN A CA 1
ATOM 812 C C . GLN A 1 99 ? -8.755 -10.236 12.651 1.00 97.69 99 GLN A C 1
ATOM 814 O O . GLN A 1 99 ? -8.637 -11.448 12.819 1.00 97.69 99 GLN A O 1
ATOM 819 N N . THR A 1 100 ? -7.722 -9.477 12.282 1.00 96.12 100 THR A N 1
ATOM 820 C CA . THR A 1 100 ? -6.357 -9.969 12.065 1.00 96.12 100 THR A CA 1
ATOM 821 C C . THR A 1 100 ? -5.358 -8.926 12.528 1.00 96.12 100 THR A C 1
ATOM 823 O O . THR A 1 100 ? -5.641 -7.733 12.472 1.00 96.12 100 THR A O 1
ATOM 826 N N . LYS A 1 101 ? -4.166 -9.365 12.935 1.00 96.88 101 LYS A N 1
ATOM 827 C CA . LYS A 1 101 ? -3.061 -8.447 13.224 1.00 96.88 101 LYS A CA 1
ATOM 828 C C . LYS A 1 101 ? -2.502 -7.869 11.929 1.00 96.88 101 LYS A C 1
ATOM 830 O O . LYS A 1 101 ? -2.343 -8.595 10.943 1.00 96.88 101 LYS A O 1
ATOM 835 N N . TRP A 1 102 ? -2.181 -6.581 11.945 1.00 96.69 102 TRP A N 1
ATOM 836 C CA . TRP A 1 102 ? -1.481 -5.942 10.843 1.00 96.69 102 TRP A CA 1
ATOM 837 C C . TRP A 1 102 ? -0.020 -6.388 10.831 1.00 96.69 102 TRP A C 1
ATOM 839 O O . TRP A 1 102 ? 0.650 -6.435 11.866 1.00 96.69 102 TRP A O 1
ATOM 849 N N . ILE A 1 103 ? 0.466 -6.721 9.638 1.00 94.69 103 ILE A N 1
ATOM 850 C CA . ILE A 1 103 ? 1.839 -7.162 9.413 1.00 94.69 103 ILE A CA 1
ATOM 851 C C . ILE A 1 103 ? 2.600 -5.997 8.776 1.00 94.69 103 ILE A C 1
ATOM 853 O O . ILE A 1 103 ? 2.227 -5.600 7.663 1.00 94.69 103 ILE A O 1
ATOM 857 N N . PRO A 1 104 ? 3.669 -5.493 9.424 1.00 92.25 104 PRO A N 1
ATOM 858 C CA . PRO A 1 104 ? 4.496 -4.429 8.873 1.00 92.25 104 PRO A CA 1
ATOM 859 C C . PRO A 1 104 ? 5.001 -4.737 7.465 1.00 92.25 104 PRO A C 1
ATOM 861 O O . PRO A 1 104 ? 5.286 -5.888 7.115 1.00 92.25 104 PRO A O 1
ATOM 864 N N . HIS A 1 105 ? 5.110 -3.692 6.650 1.00 90.31 105 HIS A N 1
ATOM 865 C CA . HIS A 1 105 ? 5.654 -3.803 5.301 1.00 90.31 105 HIS A CA 1
ATOM 866 C C . HIS A 1 105 ? 7.144 -4.138 5.357 1.00 90.31 105 HIS A C 1
ATOM 868 O O . HIS A 1 105 ? 7.860 -3.724 6.269 1.00 90.31 105 HIS A O 1
ATOM 874 N N . GLN A 1 106 ? 7.608 -4.900 4.372 1.00 86.75 106 GLN A N 1
ATOM 875 C CA . GLN A 1 106 ? 9.010 -5.272 4.242 1.00 86.75 106 GLN A CA 1
ATOM 876 C C . GLN A 1 106 ? 9.561 -4.674 2.957 1.00 86.75 106 GLN A C 1
ATOM 878 O O . GLN A 1 106 ? 8.927 -4.756 1.905 1.00 86.75 106 GLN A O 1
ATOM 883 N N . TYR A 1 107 ? 10.751 -4.091 3.044 1.00 84.38 107 TYR A N 1
ATOM 884 C CA . TYR A 1 107 ? 11.478 -3.673 1.856 1.00 84.38 107 TYR A CA 1
ATOM 885 C C . TYR A 1 107 ? 11.988 -4.895 1.095 1.00 84.38 107 TYR A C 1
ATOM 887 O O . TYR A 1 107 ? 12.347 -5.915 1.695 1.00 84.38 107 TYR A O 1
ATOM 895 N N . ARG A 1 108 ? 12.059 -4.771 -0.234 1.00 82.50 108 ARG A N 1
ATOM 896 C CA . ARG A 1 108 ? 12.773 -5.735 -1.070 1.00 82.50 108 ARG A CA 1
ATOM 897 C C . ARG A 1 108 ? 14.212 -5.833 -0.562 1.00 82.5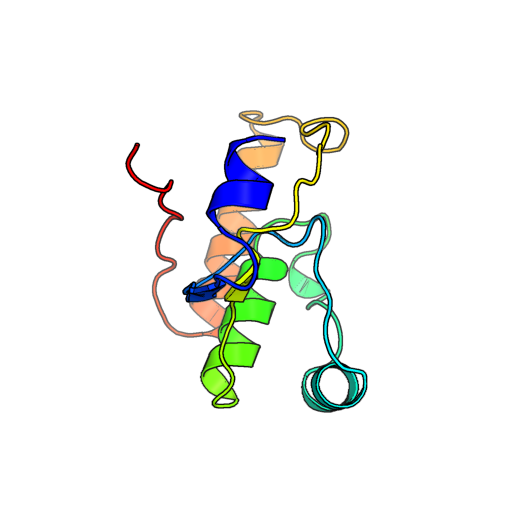0 108 ARG A C 1
ATOM 899 O O . ARG A 1 108 ? 14.866 -4.812 -0.340 1.00 82.50 108 ARG A O 1
ATOM 906 N N . LYS A 1 109 ? 14.687 -7.059 -0.345 1.00 78.50 109 LYS A N 1
ATOM 907 C CA . LYS A 1 109 ? 16.101 -7.294 -0.041 1.00 78.50 109 LYS A CA 1
ATOM 908 C C . LYS A 1 109 ? 16.922 -6.855 -1.255 1.00 78.50 109 LYS A C 1
ATOM 910 O O . LYS A 1 109 ? 16.516 -7.136 -2.379 1.00 78.50 109 LYS A O 1
ATOM 915 N N . LYS A 1 110 ? 18.000 -6.113 -1.004 1.00 59.47 110 LYS A N 1
ATOM 916 C CA . LYS A 1 110 ? 18.943 -5.702 -2.048 1.00 59.47 110 LYS A CA 1
ATOM 917 C C . LYS A 1 110 ? 19.642 -6.909 -2.654 1.00 59.47 110 LYS A C 1
ATOM 919 O O . LYS A 1 110 ? 19.858 -7.879 -1.891 1.00 59.47 110 LYS A O 1
#